Protein AF-A0A1A8Q834-F1 (afdb_monomer)

Foldseek 3Di:
DPDDPDDDQPDPVSCCVVPVVVVVVVVVVVCCVCPPPLNVLLVQLVVLCDLVDPNNLPCVSNVSVCVVVVHDDDPVVSVVVNVVVVVVVVVVVVVPDDPPPDPDDD

Solvent-accessible surface area (backbone atoms only — not comparable to full-atom values): 6365 Å² total; per-residue (Å²): 131,85,85,79,80,75,76,84,67,86,44,75,67,50,38,40,67,73,45,51,49,55,50,50,53,50,51,51,52,50,48,51,64,69,60,26,72,66,49,49,32,35,50,45,16,56,50,13,71,35,85,86,41,98,46,43,73,31,65,80,39,32,44,48,38,31,62,74,71,70,54,83,90,52,71,68,58,47,52,49,51,52,51,54,52,51,54,50,53,54,54,56,51,62,70,68,57,77,86,80,71,79,89,72,87,134

Structure (mmCIF, N/CA/C/O backbone):
data_AF-A0A1A8Q834-F1
#
_entry.id   AF-A0A1A8Q834-F1
#
loop_
_atom_site.group_PDB
_atom_site.id
_atom_site.type_symbol
_atom_site.label_atom_id
_atom_site.label_alt_id
_atom_site.label_comp_id
_atom_site.label_asym_id
_atom_site.label_entity_id
_atom_site.label_seq_id
_atom_site.pdbx_PDB_ins_code
_atom_site.Cartn_x
_atom_site.Cartn_y
_atom_site.Cartn_z
_atom_site.occupancy
_atom_site.B_iso_or_equiv
_atom_site.auth_seq_id
_atom_site.auth_comp_id
_atom_site.auth_asym_id
_atom_site.auth_atom_id
_atom_site.pdbx_PDB_model_num
ATOM 1 N N . SER A 1 1 ? 40.996 -13.511 -14.322 1.00 43.81 1 SER A N 1
ATOM 2 C CA . SER A 1 1 ? 39.605 -13.173 -14.677 1.00 43.81 1 SER A CA 1
ATOM 3 C C . SER A 1 1 ? 39.499 -11.686 -14.949 1.00 43.81 1 SER A C 1
ATOM 5 O O . SER A 1 1 ? 39.714 -10.905 -14.033 1.00 43.81 1 SER A O 1
ATOM 7 N N . ALA A 1 2 ? 39.252 -11.283 -16.196 1.00 50.84 2 ALA A N 1
ATOM 8 C CA . ALA A 1 2 ? 39.108 -9.876 -16.577 1.00 50.84 2 ALA A CA 1
ATOM 9 C C . ALA A 1 2 ? 37.677 -9.397 -16.274 1.00 50.84 2 ALA A C 1
ATOM 11 O O . ALA A 1 2 ? 36.840 -9.280 -17.162 1.00 50.84 2 ALA A O 1
ATOM 12 N N . CYS A 1 3 ? 37.372 -9.194 -14.994 1.00 55.03 3 CYS A N 1
ATOM 13 C CA . CYS A 1 3 ? 36.124 -8.565 -14.577 1.00 55.03 3 CYS A CA 1
ATOM 14 C C . CYS A 1 3 ? 36.270 -7.048 -14.776 1.00 55.03 3 CYS A C 1
ATOM 16 O O . CYS A 1 3 ? 37.012 -6.416 -14.029 1.00 55.03 3 CYS A O 1
ATOM 18 N N . GLY A 1 4 ? 35.612 -6.481 -15.793 1.00 61.41 4 GLY A N 1
ATOM 19 C CA . GLY A 1 4 ? 35.540 -5.025 -16.001 1.00 61.41 4 GLY A CA 1
ATOM 20 C C . GLY A 1 4 ? 36.160 -4.469 -17.288 1.00 61.41 4 GLY A C 1
ATOM 21 O O . GLY A 1 4 ? 36.231 -3.252 -17.422 1.00 61.41 4 GLY A O 1
ATOM 22 N N . ALA A 1 5 ? 36.591 -5.300 -18.244 1.00 63.59 5 ALA A N 1
ATOM 23 C CA . ALA A 1 5 ? 36.951 -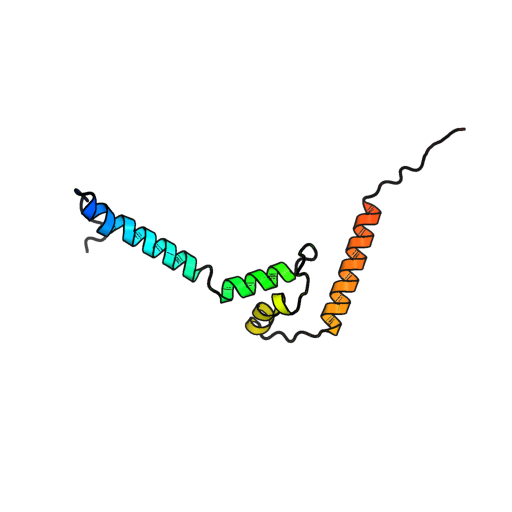4.798 -19.572 1.00 63.59 5 ALA A CA 1
ATOM 24 C C . ALA A 1 5 ? 35.673 -4.363 -20.313 1.00 63.59 5 ALA A C 1
ATOM 26 O O . ALA A 1 5 ? 34.886 -5.206 -20.739 1.00 63.59 5 ALA A O 1
ATOM 27 N N . THR A 1 6 ? 35.439 -3.056 -20.433 1.00 62.53 6 THR A N 1
ATOM 28 C CA . THR A 1 6 ? 34.339 -2.515 -21.235 1.00 62.53 6 THR A CA 1
ATOM 29 C C . THR A 1 6 ? 34.729 -2.544 -22.709 1.00 62.53 6 THR A C 1
ATOM 31 O O . THR A 1 6 ? 35.712 -1.932 -23.126 1.00 62.53 6 THR A O 1
ATOM 34 N N . SER A 1 7 ? 33.965 -3.276 -23.519 1.00 68.44 7 SER A N 1
ATOM 35 C CA . SER A 1 7 ? 34.019 -3.150 -24.973 1.00 68.44 7 SER A CA 1
ATOM 36 C C . SER A 1 7 ? 33.662 -1.712 -25.350 1.00 68.44 7 SER A C 1
ATOM 38 O O . SER A 1 7 ? 32.658 -1.167 -24.889 1.00 68.44 7 SER A O 1
ATOM 40 N N . ILE A 1 8 ? 34.494 -1.072 -26.174 1.00 77.25 8 ILE A N 1
ATOM 41 C CA . ILE A 1 8 ? 34.165 0.238 -26.738 1.00 77.25 8 ILE A CA 1
ATOM 42 C C . ILE A 1 8 ? 32.950 0.030 -27.649 1.00 77.25 8 ILE A C 1
ATOM 44 O O . ILE A 1 8 ? 33.046 -0.663 -28.658 1.00 77.25 8 ILE A O 1
ATOM 48 N N . LEU A 1 9 ? 31.803 0.595 -27.269 1.00 83.12 9 LEU A N 1
ATOM 49 C CA . LEU A 1 9 ? 30.572 0.540 -28.057 1.00 83.12 9 LEU A CA 1
ATOM 50 C C . LEU A 1 9 ? 30.682 1.598 -29.157 1.00 83.12 9 LEU A C 1
ATOM 52 O O . LEU A 1 9 ? 30.620 2.795 -28.876 1.00 83.12 9 LEU A O 1
ATOM 56 N N . THR A 1 10 ? 30.915 1.166 -30.394 1.00 84.50 10 THR A N 1
ATOM 57 C CA . THR A 1 10 ? 31.255 2.078 -31.503 1.00 84.50 10 THR A CA 1
ATOM 58 C C . THR A 1 10 ? 30.050 2.464 -32.345 1.00 84.50 10 THR A C 1
ATOM 60 O O . THR A 1 10 ? 30.066 3.502 -33.008 1.00 84.50 10 THR A O 1
ATOM 63 N N . THR A 1 11 ? 28.982 1.665 -32.298 1.00 91.88 11 THR A N 1
ATOM 64 C CA . THR A 1 11 ? 27.762 1.928 -33.060 1.00 91.88 11 THR A CA 1
ATOM 65 C C . THR A 1 11 ? 26.556 2.197 -32.154 1.00 91.88 11 THR A C 1
ATOM 67 O O . THR A 1 11 ? 26.451 1.648 -31.052 1.00 91.88 11 THR A O 1
ATOM 70 N N . PRO A 1 12 ? 25.567 2.982 -32.623 1.00 91.44 12 PRO A N 1
ATOM 71 C CA . PRO A 1 12 ? 24.312 3.169 -31.896 1.00 91.44 12 PRO A CA 1
ATOM 72 C C . PRO A 1 12 ? 23.552 1.860 -31.626 1.00 91.44 12 PRO A C 1
ATOM 74 O O . PRO A 1 12 ? 22.852 1.753 -30.621 1.00 91.44 12 PRO A O 1
ATOM 77 N N . ALA A 1 13 ? 23.674 0.863 -32.508 1.00 92.19 13 ALA A N 1
ATOM 78 C CA . ALA A 1 13 ? 23.024 -0.437 -32.346 1.00 92.19 13 ALA A CA 1
ATOM 79 C C . ALA A 1 13 ? 23.664 -1.262 -31.215 1.00 92.19 13 ALA A C 1
ATOM 81 O O . ALA A 1 13 ? 22.952 -1.845 -30.393 1.00 92.19 13 ALA A O 1
ATOM 82 N N . GLU A 1 14 ? 24.997 -1.255 -31.127 1.00 89.94 14 GLU A N 1
ATOM 83 C CA . GLU A 1 14 ? 25.750 -1.866 -30.023 1.00 89.94 14 GLU A CA 1
ATOM 84 C C . GLU A 1 14 ? 25.440 -1.175 -28.696 1.00 89.94 14 GLU A C 1
ATOM 86 O O . GLU A 1 14 ? 25.135 -1.849 -27.718 1.00 89.94 14 GLU A O 1
ATOM 91 N N . PHE A 1 15 ? 25.422 0.162 -28.669 1.00 90.25 15 PHE A N 1
ATOM 92 C CA . PHE A 1 15 ? 25.045 0.916 -27.472 1.00 90.25 15 PHE A CA 1
ATOM 93 C C . PHE A 1 15 ? 23.649 0.536 -26.962 1.00 90.25 15 PHE A C 1
ATOM 95 O O . PHE A 1 15 ? 23.456 0.284 -25.770 1.00 90.25 15 PHE A O 1
ATOM 102 N N . ARG A 1 16 ? 22.669 0.467 -27.872 1.00 93.88 16 ARG A N 1
ATOM 103 C CA . ARG A 1 16 ? 21.287 0.128 -27.522 1.00 93.88 16 ARG A CA 1
ATOM 104 C C . ARG A 1 16 ? 21.164 -1.281 -26.948 1.00 93.88 16 ARG A C 1
ATOM 106 O O . ARG A 1 16 ? 20.567 -1.453 -25.893 1.00 93.88 16 ARG A O 1
ATOM 113 N N . SER A 1 17 ? 21.737 -2.267 -27.632 1.00 92.25 17 SER A N 1
ATOM 114 C CA . SER A 1 17 ? 21.590 -3.686 -27.284 1.00 92.25 17 SER A CA 1
ATOM 115 C C . SER A 1 17 ? 22.460 -4.139 -26.112 1.00 92.25 17 SER A C 1
ATOM 117 O O . SER A 1 17 ? 22.027 -4.998 -25.351 1.00 92.25 17 SER A O 1
ATOM 119 N N . GLN A 1 18 ? 23.661 -3.577 -25.946 1.00 88.75 18 GLN A N 1
ATOM 120 C CA . GLN A 1 18 ? 24.619 -4.036 -24.931 1.00 88.75 18 GLN A CA 1
ATOM 121 C C . GLN A 1 18 ? 24.558 -3.239 -23.627 1.00 88.75 18 GLN A C 1
ATOM 123 O O . GLN A 1 18 ? 24.991 -3.747 -22.595 1.00 88.75 18 GLN A O 1
ATOM 128 N N . LEU A 1 19 ? 24.034 -2.009 -23.653 1.00 89.00 19 LEU A N 1
ATOM 129 C CA . LEU A 1 19 ? 23.966 -1.157 -22.467 1.00 89.00 19 LEU A CA 1
ATOM 130 C C . LEU A 1 19 ? 22.556 -0.633 -22.208 1.00 89.00 19 LEU A C 1
ATOM 132 O O . LEU A 1 19 ? 21.986 -0.920 -21.162 1.00 89.00 19 LEU A O 1
ATOM 136 N N . PHE A 1 20 ? 21.974 0.113 -23.149 1.00 93.50 20 PHE A N 1
ATOM 137 C CA . PHE A 1 20 ? 20.744 0.861 -22.880 1.00 93.50 20 PHE A CA 1
ATOM 138 C C . PHE A 1 20 ? 19.543 -0.037 -22.550 1.00 93.50 20 PHE A C 1
ATOM 140 O O . PHE A 1 20 ? 18.941 0.136 -21.493 1.00 93.50 20 PHE A O 1
ATOM 147 N N . TYR A 1 21 ? 19.207 -1.005 -23.410 1.00 96.00 21 TYR A N 1
ATOM 148 C CA . TYR A 1 21 ? 18.083 -1.912 -23.154 1.00 96.00 21 TYR A CA 1
ATOM 149 C C . TYR A 1 21 ? 18.319 -2.802 -21.928 1.00 96.00 21 TYR A C 1
ATOM 151 O O . TYR A 1 21 ? 17.452 -2.793 -21.062 1.00 96.00 21 TYR A O 1
ATOM 159 N N . PRO A 1 22 ? 19.492 -3.444 -21.739 1.00 95.38 22 PRO A N 1
ATOM 160 C CA . PRO A 1 22 ? 19.767 -4.181 -20.504 1.00 95.38 22 PRO A CA 1
ATOM 161 C C . PRO A 1 22 ? 19.639 -3.332 -19.230 1.00 95.38 22 PRO A C 1
ATOM 163 O O . PRO A 1 22 ? 19.162 -3.817 -18.203 1.00 95.38 22 PRO A O 1
ATOM 166 N N . CYS A 1 23 ? 20.046 -2.058 -19.275 1.00 95.25 23 CYS A N 1
ATOM 167 C CA . CYS A 1 23 ? 19.850 -1.137 -18.158 1.00 95.25 23 CYS A CA 1
ATOM 168 C C . CYS A 1 23 ? 18.365 -0.860 -17.900 1.00 95.25 23 CYS A C 1
ATOM 170 O O . CYS A 1 23 ? 17.945 -0.912 -16.745 1.00 95.25 23 CYS A O 1
ATOM 172 N N . LEU A 1 24 ? 17.575 -0.594 -18.944 1.00 97.06 24 LEU A N 1
ATOM 173 C CA . LEU A 1 24 ? 16.132 -0.386 -18.808 1.00 97.06 24 LEU A CA 1
ATOM 174 C C . LEU A 1 24 ? 15.419 -1.635 -18.291 1.00 97.06 24 LEU A C 1
ATOM 176 O O . LEU A 1 24 ? 14.628 -1.524 -17.359 1.00 97.06 24 LEU A O 1
ATOM 180 N N . ASP A 1 25 ? 15.740 -2.810 -18.827 1.00 96.69 25 ASP A N 1
ATOM 181 C CA . ASP A 1 25 ? 15.168 -4.083 -18.387 1.00 96.69 25 ASP A CA 1
ATOM 182 C C . ASP A 1 25 ? 15.449 -4.312 -16.901 1.00 96.69 25 ASP A C 1
ATOM 184 O O . ASP A 1 25 ? 14.545 -4.641 -16.133 1.00 96.69 25 ASP A O 1
ATOM 188 N N . ARG A 1 26 ? 16.686 -4.042 -16.461 1.00 95.88 26 ARG A N 1
ATOM 189 C CA . ARG A 1 26 ? 17.056 -4.142 -15.046 1.00 95.88 26 ARG A CA 1
ATOM 190 C C . ARG A 1 26 ? 16.316 -3.125 -14.179 1.00 95.88 26 ARG A C 1
ATOM 192 O O . ARG A 1 26 ? 15.891 -3.469 -13.081 1.00 95.88 26 ARG A O 1
ATOM 199 N N . MET A 1 27 ? 16.150 -1.887 -14.649 1.00 96.38 27 MET A N 1
ATOM 200 C CA . MET A 1 27 ? 15.367 -0.873 -13.935 1.00 96.38 27 MET A CA 1
ATOM 201 C C . MET A 1 27 ? 13.905 -1.302 -13.789 1.00 96.38 27 MET A C 1
ATOM 203 O O . MET A 1 27 ? 13.356 -1.206 -12.694 1.00 96.38 27 MET A O 1
ATOM 207 N N . ILE A 1 28 ? 13.291 -1.807 -14.860 1.00 93.88 28 ILE A N 1
ATOM 208 C CA . ILE A 1 28 ? 11.910 -2.300 -14.846 1.00 93.88 28 ILE A CA 1
ATOM 209 C C . ILE A 1 28 ? 11.788 -3.481 -13.883 1.00 93.88 28 ILE A C 1
ATOM 211 O O . ILE A 1 28 ? 10.906 -3.475 -13.031 1.00 93.88 28 ILE A O 1
ATOM 215 N N . GLN A 1 29 ? 12.706 -4.447 -13.949 1.00 93.19 29 GLN A N 1
ATOM 216 C CA . GLN A 1 29 ? 12.697 -5.615 -13.071 1.00 93.19 29 GLN A CA 1
ATOM 217 C C . GLN A 1 29 ? 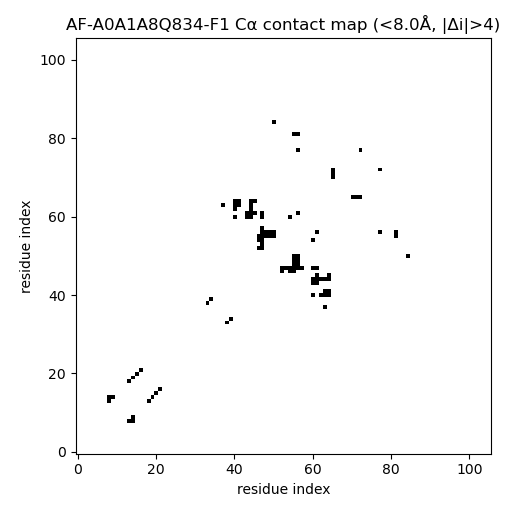12.800 -5.229 -11.588 1.00 93.19 29 GLN A C 1
ATOM 219 O O . GLN A 1 29 ? 12.061 -5.758 -10.760 1.00 93.19 29 GLN A O 1
ATOM 224 N N . GLU A 1 30 ? 13.678 -4.285 -11.245 1.00 91.81 30 GLU A N 1
ATOM 225 C CA . GLU A 1 30 ? 13.798 -3.766 -9.878 1.00 91.81 30 GLU A CA 1
ATOM 226 C C . GLU A 1 30 ? 12.532 -3.032 -9.422 1.00 91.81 30 GLU A C 1
ATOM 228 O O . GLU A 1 30 ? 12.119 -3.192 -8.273 1.00 91.81 30 GLU A O 1
ATOM 233 N N . LEU A 1 31 ? 11.897 -2.252 -10.304 1.00 89.94 31 LEU A N 1
ATOM 234 C CA . LEU A 1 31 ? 10.626 -1.589 -10.003 1.00 89.94 31 LEU A CA 1
ATOM 235 C C . LEU A 1 31 ? 9.519 -2.615 -9.753 1.00 89.94 31 LEU A C 1
ATOM 237 O O . LEU A 1 31 ? 8.854 -2.536 -8.726 1.00 89.94 31 LEU A O 1
ATOM 241 N N . THR A 1 32 ? 9.368 -3.611 -10.624 1.00 87.69 32 THR A N 1
ATOM 242 C CA . THR A 1 32 ? 8.387 -4.690 -10.450 1.00 87.69 32 THR A CA 1
ATOM 243 C C . THR A 1 32 ? 8.638 -5.487 -9.170 1.00 87.69 32 THR A C 1
ATOM 245 O O . THR A 1 32 ? 7.697 -5.850 -8.473 1.00 87.69 32 THR A O 1
ATOM 248 N N . HIS A 1 33 ? 9.900 -5.736 -8.818 1.00 84.19 33 HIS A N 1
ATOM 249 C CA . HIS A 1 33 ? 10.235 -6.461 -7.594 1.00 84.19 33 HIS A CA 1
ATOM 250 C C . HIS A 1 33 ? 9.940 -5.641 -6.324 1.00 84.19 33 HIS A C 1
ATOM 252 O O . HIS A 1 33 ? 9.415 -6.174 -5.347 1.00 84.19 33 HIS A O 1
ATOM 258 N N . ARG A 1 34 ? 10.266 -4.340 -6.318 1.00 81.38 34 ARG A N 1
ATOM 259 C CA . ARG A 1 34 ? 10.065 -3.456 -5.152 1.00 81.38 34 ARG A CA 1
ATOM 260 C C . ARG A 1 34 ? 8.611 -3.042 -4.959 1.00 81.38 34 ARG A C 1
ATOM 262 O O . ARG A 1 34 ? 8.165 -2.936 -3.822 1.00 81.38 34 ARG A O 1
ATOM 269 N N . PHE A 1 35 ? 7.887 -2.834 -6.051 1.00 79.38 35 PHE A N 1
ATOM 270 C CA . PHE A 1 35 ? 6.460 -2.518 -6.069 1.00 79.38 35 PHE A CA 1
ATOM 271 C C . PHE A 1 35 ? 5.660 -3.747 -6.497 1.00 79.38 35 PHE A C 1
ATOM 273 O O . PHE A 1 35 ? 4.861 -3.689 -7.424 1.00 79.38 35 PHE A O 1
ATOM 280 N N . SER A 1 36 ? 5.929 -4.881 -5.849 1.00 84.12 36 SER A N 1
ATOM 281 C CA . SER A 1 36 ? 5.114 -6.081 -6.032 1.00 84.12 36 SER A CA 1
ATOM 282 C C . SER A 1 36 ? 3.673 -5.825 -5.587 1.00 84.12 36 SER A C 1
ATOM 284 O O . SER A 1 36 ? 3.443 -5.000 -4.701 1.00 84.12 36 SER A O 1
ATOM 286 N N . ASP A 1 37 ? 2.725 -6.588 -6.132 1.00 86.06 37 ASP A N 1
ATOM 287 C CA . ASP A 1 37 ? 1.306 -6.516 -5.753 1.00 86.06 37 ASP A CA 1
ATOM 288 C C . ASP A 1 37 ? 1.120 -6.642 -4.227 1.00 86.06 37 ASP A C 1
ATOM 290 O O . ASP A 1 37 ? 0.366 -5.894 -3.610 1.00 86.06 37 ASP A O 1
ATOM 294 N N . LEU A 1 38 ? 1.901 -7.518 -3.580 1.00 88.69 38 LEU A N 1
ATOM 295 C CA . LEU A 1 38 ? 1.925 -7.633 -2.120 1.00 88.69 38 LEU A CA 1
ATOM 296 C C . LEU A 1 38 ? 2.410 -6.338 -1.449 1.00 88.69 38 LEU A C 1
ATOM 298 O O . LEU A 1 38 ? 1.835 -5.900 -0.456 1.00 88.69 38 LEU A O 1
ATOM 302 N N . GLY A 1 39 ? 3.471 -5.721 -1.971 1.00 89.25 39 GLY A N 1
ATOM 303 C CA . GLY A 1 39 ? 3.969 -4.440 -1.473 1.00 89.25 39 GLY A CA 1
ATOM 304 C C . GLY A 1 39 ? 2.922 -3.330 -1.581 1.00 89.25 39 GLY A C 1
ATOM 305 O O . GLY A 1 39 ? 2.758 -2.557 -0.637 1.00 89.25 39 GLY A O 1
ATOM 306 N N . GLU A 1 40 ? 2.177 -3.279 -2.686 1.00 89.12 40 GLU A N 1
ATOM 307 C CA . GLU A 1 40 ? 1.061 -2.346 -2.871 1.00 89.12 40 GLU A CA 1
ATOM 308 C C . GLU A 1 40 ? -0.039 -2.565 -1.824 1.00 89.12 40 GLU A C 1
ATOM 310 O O . GLU A 1 40 ? -0.442 -1.617 -1.140 1.00 89.12 40 GLU A O 1
ATOM 315 N N . GLU A 1 41 ? -0.475 -3.811 -1.635 1.00 91.31 41 GLU A N 1
ATOM 316 C CA . GLU A 1 41 ? -1.485 -4.170 -0.637 1.00 91.31 41 GLU A CA 1
ATOM 317 C C . GLU A 1 41 ? -1.057 -3.789 0.791 1.00 91.31 41 GLU A C 1
ATOM 319 O O . GLU A 1 41 ? -1.848 -3.226 1.557 1.00 91.31 41 GLU A O 1
ATOM 324 N N . LEU A 1 42 ? 0.206 -4.045 1.147 1.00 93.94 42 LEU A N 1
ATOM 325 C CA . LEU A 1 42 ? 0.762 -3.679 2.451 1.00 93.94 42 LEU A CA 1
ATOM 326 C C . LEU A 1 42 ? 0.824 -2.160 2.636 1.00 93.94 42 LEU A C 1
ATOM 328 O O . LEU A 1 42 ? 0.402 -1.654 3.678 1.00 93.94 42 LEU A O 1
ATOM 332 N N . MET A 1 43 ? 1.314 -1.420 1.638 1.00 93.50 43 MET A N 1
ATOM 333 C CA . MET A 1 43 ? 1.374 0.044 1.692 1.00 93.50 43 MET A CA 1
ATOM 334 C C . MET A 1 43 ? -0.021 0.660 1.812 1.00 93.50 43 MET A C 1
ATOM 336 O O . MET A 1 43 ? -0.209 1.574 2.615 1.00 93.50 43 MET A O 1
ATOM 340 N N . SER A 1 44 ? -1.002 0.142 1.069 1.00 93.88 44 SER A N 1
ATOM 341 C CA . SER A 1 44 ? -2.403 0.564 1.163 1.00 93.88 44 SER A CA 1
ATOM 342 C C . SER A 1 44 ? -2.953 0.367 2.580 1.00 93.88 44 SER A C 1
ATOM 344 O O . SER A 1 44 ? -3.519 1.297 3.163 1.00 93.88 44 SER A O 1
ATOM 346 N N . GLY A 1 45 ? -2.688 -0.792 3.192 1.00 95.75 45 GLY A N 1
ATOM 347 C CA . GLY A 1 45 ? -3.061 -1.059 4.581 1.00 95.75 45 GLY A CA 1
ATOM 348 C C . GLY A 1 45 ? -2.376 -0.128 5.584 1.00 95.75 45 GLY A C 1
ATOM 349 O O . GLY A 1 45 ? -3.034 0.388 6.485 1.00 95.75 45 GLY A O 1
ATOM 350 N N . ILE A 1 46 ? -1.081 0.160 5.409 1.00 95.50 46 ILE A N 1
ATOM 351 C CA . ILE A 1 46 ? -0.344 1.112 6.260 1.00 95.50 46 ILE A CA 1
ATOM 352 C C . ILE A 1 46 ? -0.946 2.520 6.152 1.00 95.50 46 ILE A C 1
ATOM 354 O O . ILE A 1 46 ? -1.152 3.184 7.169 1.00 95.50 46 ILE A O 1
ATOM 358 N N . GLN A 1 47 ? -1.276 2.974 4.940 1.00 96.25 47 GLN A N 1
ATOM 359 C CA . GLN A 1 47 ? -1.934 4.267 4.728 1.00 96.25 47 GLN A CA 1
ATOM 360 C C . GLN A 1 47 ? -3.339 4.306 5.347 1.00 96.25 47 GLN A C 1
ATOM 362 O O . GLN A 1 47 ? -3.753 5.337 5.882 1.00 96.25 47 GLN A O 1
ATOM 367 N N . ALA A 1 48 ? -4.059 3.185 5.351 1.00 96.56 48 ALA A N 1
ATOM 368 C CA . ALA A 1 48 ? -5.353 3.073 6.018 1.00 96.56 48 ALA A CA 1
ATOM 369 C C . ALA A 1 48 ? -5.258 3.175 7.552 1.00 96.56 48 ALA A C 1
ATOM 371 O O . ALA A 1 48 ? -6.264 3.438 8.204 1.00 96.56 48 ALA A O 1
ATOM 372 N N . CYS A 1 49 ? -4.079 3.033 8.159 1.00 95.31 49 CYS A N 1
ATOM 373 C CA . CYS A 1 49 ? -3.891 3.293 9.591 1.00 95.31 49 CYS A CA 1
ATOM 374 C C . CYS A 1 49 ? -3.738 4.790 9.921 1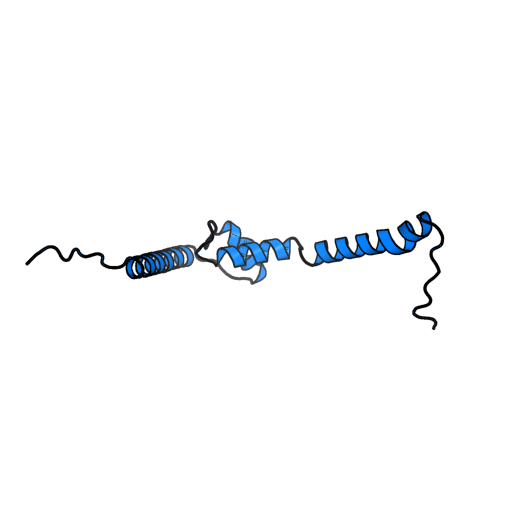.00 95.31 49 CYS A C 1
ATOM 376 O O . CYS A 1 49 ? -3.747 5.160 11.095 1.00 95.31 49 CYS A O 1
ATOM 378 N N . ASN A 1 50 ? -3.608 5.662 8.917 1.00 95.31 50 ASN A N 1
ATOM 379 C CA . ASN A 1 50 ? -3.505 7.103 9.120 1.00 95.31 50 ASN A CA 1
ATOM 380 C C . ASN A 1 50 ? -4.904 7.755 9.183 1.00 95.31 50 ASN A C 1
ATOM 382 O O . ASN A 1 50 ? -5.653 7.673 8.212 1.00 95.31 50 ASN A O 1
ATOM 386 N N . PRO A 1 51 ? -5.260 8.463 10.270 1.00 94.38 51 PRO A N 1
ATOM 387 C CA . PRO A 1 51 ? -6.583 9.067 10.435 1.00 94.38 51 PRO A CA 1
ATOM 388 C C . PRO A 1 51 ? -6.916 10.228 9.498 1.00 94.38 51 PRO A C 1
ATOM 390 O O . PRO A 1 51 ? -8.067 10.662 9.469 1.00 94.38 51 PRO A O 1
ATOM 393 N N . THR A 1 52 ? -5.950 10.742 8.735 1.00 91.44 52 THR A N 1
ATOM 394 C CA . THR A 1 52 ? -6.213 11.779 7.726 1.00 91.44 52 THR A CA 1
ATOM 395 C C . THR A 1 52 ? -6.604 11.214 6.362 1.00 91.44 52 THR A C 1
ATOM 397 O O . THR A 1 52 ? -7.033 11.977 5.495 1.00 91.44 52 THR A O 1
ATOM 400 N N . THR A 1 53 ? -6.478 9.902 6.146 1.00 94.81 53 THR A N 1
ATOM 401 C CA . THR A 1 53 ? -6.822 9.280 4.863 1.00 94.81 53 THR A CA 1
ATOM 402 C C . THR A 1 53 ? -8.319 9.002 4.769 1.00 94.81 53 THR A C 1
ATOM 404 O O . THR A 1 53 ? -8.996 8.707 5.755 1.00 94.81 53 THR A O 1
ATOM 407 N N . SER A 1 54 ? -8.865 9.063 3.552 1.00 93.88 54 SER A N 1
ATOM 408 C CA . SER A 1 54 ? -10.271 8.719 3.291 1.00 93.88 54 SER A CA 1
ATOM 409 C C . SER A 1 54 ? -10.576 7.239 3.548 1.00 93.88 54 SER A C 1
ATOM 411 O O . SER A 1 54 ? -11.728 6.870 3.765 1.00 93.88 54 SER A O 1
ATOM 413 N N . THR A 1 55 ? -9.544 6.394 3.547 1.00 95.25 55 THR A N 1
ATOM 414 C CA . THR A 1 55 ? -9.615 4.951 3.783 1.00 95.25 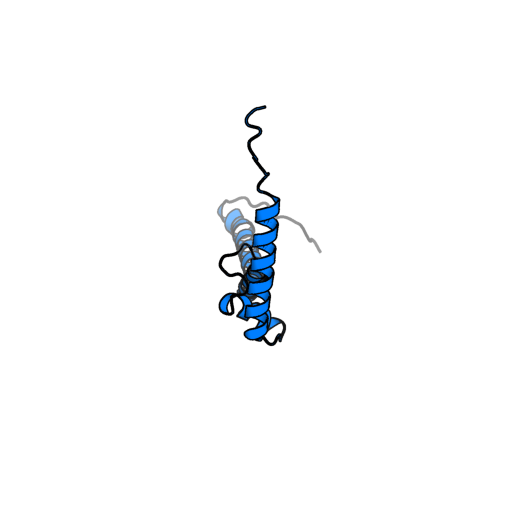55 THR A CA 1
ATOM 415 C C . THR A 1 55 ? -9.317 4.563 5.231 1.00 95.25 55 THR A C 1
ATOM 417 O O . THR A 1 55 ? -9.146 3.372 5.499 1.00 95.25 55 THR A O 1
ATOM 420 N N . PHE A 1 56 ? -9.280 5.520 6.169 1.00 96.56 56 PHE A N 1
ATOM 421 C CA . PHE A 1 56 ? -8.925 5.259 7.563 1.00 96.56 56 PHE A CA 1
ATOM 422 C C . PHE A 1 56 ? -9.711 4.085 8.166 1.00 96.56 56 PHE A C 1
ATOM 424 O O . PHE A 1 56 ? -10.947 4.093 8.225 1.00 96.56 56 PHE A O 1
ATOM 431 N N . LEU A 1 57 ? -8.976 3.064 8.614 1.00 95.75 57 LEU A N 1
ATOM 432 C CA . LEU A 1 57 ? -9.476 1.811 9.176 1.00 95.75 57 LEU A CA 1
ATOM 433 C C . LEU A 1 57 ? -10.589 1.164 8.322 1.00 95.75 57 LEU A C 1
ATOM 435 O O . LEU A 1 57 ? -11.567 0.619 8.841 1.00 95.75 57 LEU A O 1
ATOM 439 N N . SER A 1 58 ? -10.496 1.280 6.996 1.00 94.38 58 SER A N 1
ATOM 440 C CA . SER A 1 58 ? -11.354 0.565 6.048 1.00 94.38 58 SER A CA 1
ATOM 441 C C . SER A 1 58 ? -10.935 -0.899 5.968 1.00 94.38 58 SER A C 1
ATOM 443 O O . SER A 1 58 ? -9.769 -1.201 5.727 1.00 94.38 58 SER A O 1
ATOM 445 N N . GLU A 1 59 ? -11.891 -1.812 6.112 1.00 92.94 59 GLU A N 1
ATOM 446 C CA . GLU A 1 59 ? -11.637 -3.253 6.034 1.00 92.94 59 GLU A CA 1
ATOM 447 C C . GLU A 1 59 ? -11.030 -3.660 4.687 1.00 92.94 59 GLU A C 1
ATOM 449 O O . GLU A 1 59 ? -10.085 -4.444 4.643 1.00 92.94 59 GLU A O 1
ATOM 454 N N . LEU A 1 60 ? -11.513 -3.064 3.592 1.00 93.12 60 LEU A N 1
ATOM 455 C CA . LEU A 1 60 ? -11.003 -3.346 2.252 1.00 93.12 60 LEU A CA 1
ATOM 456 C C . LEU A 1 60 ? -9.525 -2.960 2.124 1.00 93.12 60 LEU A C 1
ATOM 458 O O . LEU A 1 60 ? -8.748 -3.720 1.556 1.00 93.12 60 LEU A O 1
ATOM 462 N N . ALA A 1 61 ? -9.135 -1.815 2.687 1.00 94.50 61 ALA A N 1
ATOM 463 C CA . ALA A 1 61 ? -7.757 -1.339 2.627 1.00 94.50 61 ALA A CA 1
ATOM 464 C C . ALA A 1 61 ? -6.830 -2.103 3.590 1.00 94.50 61 ALA A C 1
ATOM 466 O O . ALA A 1 61 ? -5.666 -2.323 3.279 1.00 94.50 61 ALA A O 1
ATOM 467 N N . LEU A 1 62 ? -7.343 -2.558 4.739 1.00 95.94 62 LEU A N 1
ATOM 468 C CA . LEU A 1 62 ? -6.572 -3.334 5.717 1.00 95.94 62 LEU A CA 1
ATOM 469 C C . LEU A 1 62 ? -6.400 -4.810 5.336 1.00 95.94 62 LEU A C 1
ATOM 471 O O . LEU A 1 62 ? -5.502 -5.465 5.861 1.00 95.94 62 LEU A O 1
ATOM 475 N N . LYS A 1 63 ? -7.239 -5.345 4.441 1.00 94.19 63 LYS A N 1
ATOM 476 C CA . LYS A 1 63 ? -7.304 -6.778 4.113 1.00 94.19 63 LYS A CA 1
ATOM 477 C C . LYS A 1 63 ? -5.939 -7.403 3.807 1.00 94.19 63 LYS A C 1
ATOM 479 O O . LYS A 1 63 ? -5.610 -8.433 4.390 1.00 94.19 63 LYS A O 1
ATOM 484 N N . GLY A 1 64 ? -5.151 -6.791 2.921 1.00 93.31 64 GLY A N 1
ATOM 485 C CA . GLY A 1 64 ? -3.833 -7.311 2.539 1.00 93.31 64 GLY A CA 1
ATOM 486 C C . GLY A 1 64 ? -2.860 -7.362 3.719 1.00 93.31 64 GLY A C 1
ATOM 487 O O . GLY A 1 64 ? -2.254 -8.397 3.991 1.00 93.31 64 GLY A O 1
ATOM 488 N N . LEU A 1 65 ? -2.805 -6.280 4.500 1.00 94.62 65 LEU A N 1
ATOM 489 C CA . LEU A 1 65 ? -1.986 -6.169 5.711 1.00 94.62 65 LEU A CA 1
ATOM 490 C C . LEU A 1 65 ? -2.353 -7.222 6.765 1.00 94.62 65 LEU A C 1
ATOM 492 O O . LEU A 1 65 ? -1.487 -7.888 7.329 1.00 94.62 65 LEU A O 1
ATOM 496 N N . VAL A 1 66 ? -3.647 -7.388 7.011 1.00 95.56 66 VAL A N 1
ATOM 497 C CA . VAL A 1 66 ? -4.185 -8.294 8.030 1.00 95.56 66 VAL A CA 1
ATOM 498 C C . VAL A 1 66 ? -3.937 -9.749 7.652 1.00 95.56 66 VAL A C 1
ATOM 500 O O . VAL A 1 66 ? -3.460 -10.521 8.484 1.00 95.56 66 VAL A O 1
ATOM 503 N N . ASN A 1 67 ? -4.174 -10.104 6.388 1.00 94.88 67 ASN A N 1
ATOM 504 C CA . ASN A 1 67 ? -3.899 -11.442 5.876 1.00 94.88 67 ASN A CA 1
ATOM 505 C C . ASN A 1 67 ? -2.404 -11.773 5.925 1.00 94.88 67 ASN A C 1
ATOM 507 O O . ASN A 1 67 ? -2.041 -12.871 6.34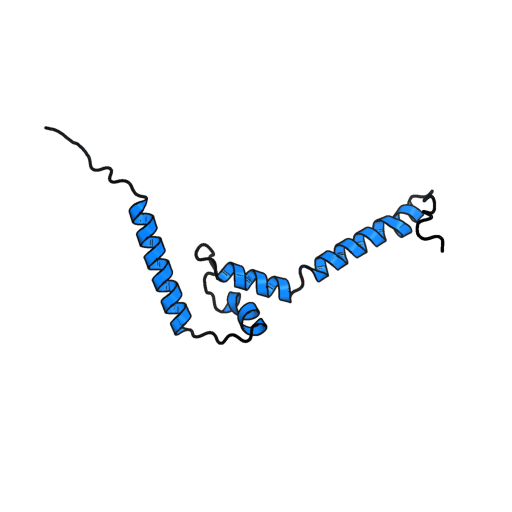0 1.00 94.88 67 ASN A O 1
ATOM 511 N N . HIS A 1 68 ? -1.542 -10.828 5.538 1.00 95.25 68 HIS A N 1
ATOM 512 C CA . HIS A 1 68 ? -0.097 -11.044 5.502 1.00 95.25 68 HIS A CA 1
ATOM 513 C C . HIS A 1 68 ? 0.494 -11.332 6.889 1.00 95.25 68 HIS A C 1
ATOM 515 O O . HIS A 1 68 ? 1.338 -12.215 7.027 1.00 95.25 68 HIS A O 1
ATOM 521 N N . TYR A 1 69 ? 0.024 -10.628 7.924 1.00 95.25 69 TYR A N 1
ATOM 522 C CA . TYR A 1 69 ? 0.505 -10.802 9.299 1.00 95.25 69 TYR A CA 1
ATOM 523 C C . TYR A 1 69 ? -0.335 -11.772 10.145 1.00 95.25 69 TYR A C 1
ATOM 525 O O . TYR A 1 69 ? -0.051 -11.946 11.330 1.00 95.25 69 TYR A O 1
ATOM 533 N N . GLY A 1 70 ? -1.364 -12.408 9.573 1.00 95.19 70 GLY A N 1
ATOM 534 C CA . GLY A 1 70 ? -2.236 -13.336 10.303 1.00 95.19 70 GLY A CA 1
ATOM 535 C C . GLY A 1 70 ? -3.032 -12.670 11.431 1.00 95.19 70 GLY A C 1
ATOM 536 O O . GLY A 1 70 ? -3.325 -13.298 12.448 1.00 95.19 70 GLY A O 1
ATOM 537 N N . ILE A 1 71 ? -3.356 -11.388 11.274 1.00 94.50 71 ILE A N 1
ATOM 538 C CA . ILE A 1 71 ? -4.133 -10.625 12.251 1.00 94.50 71 ILE A CA 1
ATOM 539 C C . ILE A 1 71 ? -5.610 -10.998 12.086 1.00 94.50 71 ILE A C 1
ATOM 541 O O . ILE A 1 71 ? -6.099 -11.199 10.977 1.00 94.50 71 ILE A O 1
ATOM 545 N N . LYS A 1 72 ? -6.355 -11.074 13.189 1.00 94.06 72 LYS A N 1
ATOM 546 C CA . LYS A 1 72 ? -7.812 -11.200 13.140 1.00 94.06 72 LYS A CA 1
ATOM 547 C C . LYS A 1 72 ? -8.439 -9.828 13.352 1.00 94.06 72 LYS A C 1
ATOM 549 O O . LYS A 1 72 ? -8.336 -9.276 14.440 1.00 94.06 72 LYS A O 1
ATOM 554 N N . LEU A 1 73 ? -9.095 -9.297 12.322 1.00 91.00 73 LEU A N 1
ATOM 555 C CA . LEU A 1 73 ? -9.861 -8.058 12.433 1.00 91.00 73 LEU A CA 1
ATOM 556 C C . LEU A 1 73 ? -11.186 -8.292 13.161 1.00 91.00 73 LEU A C 1
ATOM 558 O O . LEU A 1 73 ? -11.962 -9.166 12.772 1.00 91.00 73 LEU A O 1
ATOM 562 N N . MET A 1 74 ? -11.455 -7.469 14.173 1.00 93.44 74 MET A N 1
ATOM 563 C CA . MET A 1 74 ? -12.754 -7.383 14.838 1.00 93.44 74 MET A CA 1
ATOM 564 C C . MET A 1 74 ? -13.428 -6.071 14.444 1.00 93.44 74 MET A C 1
ATOM 566 O O . MET A 1 74 ? -12.843 -4.992 14.568 1.00 93.44 74 MET A O 1
ATOM 570 N N . GLN A 1 75 ? -14.668 -6.150 13.973 1.00 92.12 75 GLN A N 1
ATOM 571 C CA . GLN A 1 75 ? -15.401 -4.971 13.507 1.00 92.12 75 GLN A CA 1
ATOM 572 C C . GLN A 1 75 ? -15.682 -3.998 14.652 1.00 92.12 75 GLN A C 1
ATOM 574 O O . GLN A 1 75 ? -15.608 -2.781 14.484 1.00 92.12 75 GLN A O 1
ATOM 579 N N . GLU A 1 76 ? -15.941 -4.533 15.839 1.00 94.62 76 GLU A N 1
ATOM 580 C CA . GLU A 1 76 ? -16.187 -3.768 17.053 1.00 94.62 76 GLU A CA 1
ATOM 581 C C . GLU A 1 76 ? -14.957 -2.930 17.430 1.00 94.62 76 GLU A C 1
ATOM 583 O O . GLU A 1 76 ? -15.088 -1.743 17.730 1.00 94.62 76 GLU A O 1
ATOM 588 N N . GLU A 1 77 ? -13.755 -3.509 17.336 1.00 93.94 77 GLU A N 1
ATOM 589 C CA . GLU A 1 77 ? -12.495 -2.803 17.602 1.00 93.94 77 GLU A CA 1
ATOM 590 C C . GLU A 1 77 ? -12.270 -1.667 16.601 1.00 93.94 77 GLU A C 1
ATOM 592 O O . GLU A 1 77 ? -11.913 -0.556 17.000 1.00 93.94 77 GLU A O 1
ATOM 597 N N . LEU A 1 78 ? -12.548 -1.901 15.312 1.00 94.19 78 LEU A N 1
ATOM 598 C CA . LEU A 1 78 ? -12.444 -0.864 14.282 1.00 94.19 78 LEU A CA 1
ATOM 599 C C . LEU A 1 78 ? -13.414 0.296 14.531 1.00 94.19 78 LEU A C 1
ATOM 601 O O . LEU A 1 78 ? -13.031 1.460 14.385 1.00 94.19 78 LEU A O 1
ATOM 605 N N . LEU A 1 79 ? -14.661 0.005 14.909 1.00 94.69 79 LEU A N 1
ATOM 606 C CA . LEU A 1 79 ? -15.666 1.030 15.203 1.00 94.69 79 LEU A CA 1
ATOM 607 C C . LEU A 1 79 ? -15.265 1.881 16.410 1.00 94.69 79 LEU A C 1
ATOM 609 O O . LEU A 1 79 ? -15.338 3.113 16.346 1.00 94.69 79 LEU A O 1
ATOM 613 N N . VAL A 1 80 ? -14.802 1.239 17.485 1.00 96.38 80 VAL A N 1
ATOM 614 C CA . VAL A 1 80 ? -14.324 1.933 18.687 1.00 96.38 80 VAL A CA 1
ATOM 615 C C . VAL A 1 80 ? -13.099 2.784 18.359 1.00 96.38 80 VAL A C 1
ATOM 617 O O . VAL A 1 80 ? -13.088 3.971 18.686 1.00 96.38 80 VAL A O 1
ATOM 620 N N . ALA A 1 81 ? -12.108 2.234 17.652 1.00 95.31 81 ALA A N 1
ATOM 621 C CA . ALA A 1 81 ? -10.908 2.967 17.255 1.00 95.31 81 ALA A CA 1
ATOM 622 C C . ALA A 1 81 ? -11.248 4.201 16.403 1.00 95.31 81 ALA A C 1
ATOM 624 O O . ALA A 1 81 ? -10.788 5.307 16.702 1.00 95.31 81 ALA A O 1
ATOM 625 N N . LYS A 1 82 ? -12.128 4.053 15.401 1.00 95.19 82 LYS A N 1
ATOM 626 C CA . LYS A 1 82 ? -12.624 5.181 14.593 1.00 95.19 82 LYS A CA 1
ATOM 627 C C . LYS A 1 82 ? -13.291 6.250 15.451 1.00 95.19 82 LYS A C 1
ATOM 629 O O . LYS A 1 82 ? -13.024 7.437 15.265 1.00 95.19 82 LYS A O 1
ATOM 634 N N . HIS A 1 83 ? -14.146 5.846 16.388 1.00 95.44 83 HIS A N 1
ATOM 635 C CA . HIS A 1 83 ? -14.845 6.780 17.264 1.00 95.44 83 HIS A CA 1
ATOM 636 C C . HIS A 1 83 ? -13.883 7.545 18.183 1.00 95.44 83 HIS A C 1
ATOM 638 O O . HIS A 1 83 ? -13.968 8.770 18.277 1.00 95.44 83 HIS A O 1
ATOM 644 N N . VAL A 1 84 ? -12.951 6.838 18.827 1.00 96.25 84 VAL A N 1
ATOM 645 C CA . VAL A 1 84 ? -11.953 7.426 19.734 1.00 96.25 84 VAL A CA 1
ATOM 646 C C . VAL A 1 84 ? -11.084 8.439 18.996 1.00 96.25 84 VAL A C 1
ATOM 648 O O . VAL A 1 84 ? -10.919 9.566 19.466 1.00 96.25 84 VAL A O 1
ATOM 651 N N . VAL A 1 85 ? -10.581 8.081 17.813 1.00 95.69 85 VAL A N 1
ATOM 652 C CA . VAL A 1 85 ? -9.735 8.983 17.025 1.00 95.69 85 VAL A CA 1
ATOM 653 C C . VAL A 1 85 ? -10.525 10.183 16.511 1.00 95.69 85 VAL A C 1
ATOM 655 O O . VAL A 1 85 ? -10.032 11.306 16.584 1.00 95.69 85 VAL A O 1
ATOM 658 N N . LYS A 1 86 ? -11.779 9.991 16.081 1.00 93.88 86 LYS A N 1
ATOM 659 C CA . LYS A 1 86 ? -12.666 11.103 15.714 1.00 93.88 86 LYS A CA 1
ATOM 660 C C . LYS A 1 86 ? -12.834 12.090 16.873 1.00 93.88 86 LYS A C 1
ATOM 662 O O . LYS A 1 86 ? -12.66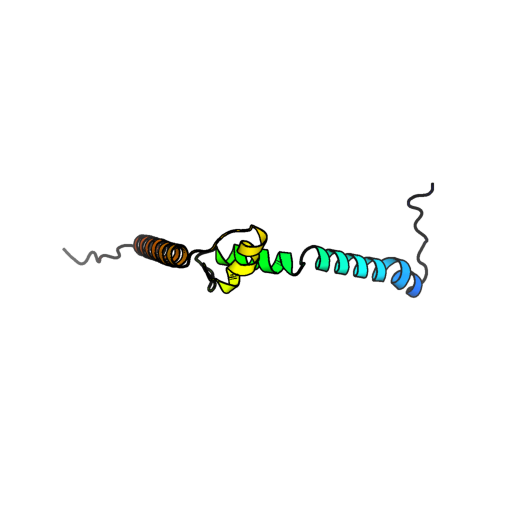5 13.289 16.673 1.00 93.88 86 LYS A O 1
ATOM 667 N N . LYS A 1 87 ? -13.103 11.595 18.085 1.00 95.00 87 LYS A N 1
ATOM 668 C CA . LYS A 1 87 ? -13.238 12.436 19.286 1.00 95.00 87 LYS A CA 1
ATOM 669 C C . LYS A 1 87 ? -11.952 13.174 19.638 1.00 95.00 87 LYS A C 1
ATOM 671 O O . LYS A 1 87 ? -11.998 14.338 20.031 1.00 95.00 87 LYS A O 1
ATOM 676 N N . TRP A 1 88 ? -10.812 12.510 19.487 1.00 94.00 88 TRP A N 1
ATOM 677 C CA . TRP A 1 88 ? -9.510 13.129 19.696 1.00 94.00 88 TRP A CA 1
ATOM 678 C C . TRP A 1 88 ? -9.248 14.257 18.685 1.00 94.00 88 TRP A C 1
ATOM 680 O O . TRP A 1 88 ? -8.882 15.357 19.092 1.00 94.00 88 TRP A O 1
ATOM 690 N N . LEU A 1 89 ? -9.532 14.035 17.397 1.00 90.81 89 LEU A N 1
ATOM 691 C CA . LEU A 1 89 ? -9.385 15.051 16.347 1.00 90.81 89 LEU A CA 1
ATOM 692 C C . LEU A 1 89 ? -10.317 16.256 16.542 1.00 90.81 89 LEU A C 1
ATOM 694 O O . LEU A 1 89 ? -9.893 17.388 16.321 1.00 90.81 89 LEU A O 1
ATOM 698 N N . GLU A 1 90 ? -11.569 16.027 16.952 1.00 91.62 90 GLU A N 1
ATOM 699 C CA . GLU A 1 90 ? -12.519 17.095 17.314 1.00 91.62 90 GLU A CA 1
ATOM 700 C C . GLU A 1 90 ? -11.936 17.969 18.438 1.00 91.62 90 GLU A C 1
ATOM 702 O O . GLU A 1 90 ? -11.834 19.185 18.294 1.00 91.62 90 GLU A O 1
ATOM 707 N N . LYS A 1 91 ? -11.429 17.340 19.505 1.00 91.94 91 LYS A N 1
ATOM 708 C CA . LYS A 1 91 ? -10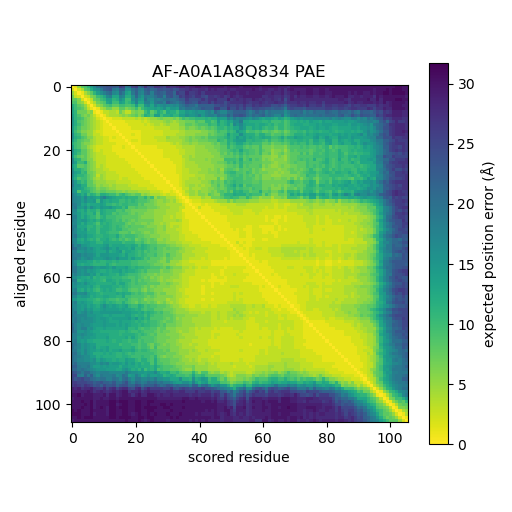.827 18.042 20.647 1.00 91.94 91 LYS A CA 1
ATOM 709 C C . LYS A 1 91 ? -9.570 18.839 20.280 1.00 91.94 91 LYS A C 1
ATOM 711 O O . LYS A 1 91 ? -9.345 19.906 20.843 1.00 91.94 91 LYS A O 1
ATOM 716 N N . GLU A 1 92 ? -8.724 18.327 19.388 1.00 87.50 92 GLU A N 1
ATOM 717 C CA . GLU A 1 92 ? -7.528 19.050 18.930 1.00 87.50 92 GLU A CA 1
ATOM 718 C C . GLU A 1 92 ? -7.880 20.257 18.036 1.00 87.50 92 GLU A C 1
ATOM 720 O O . GLU A 1 92 ? -7.199 21.284 18.094 1.00 87.50 92 GLU A O 1
ATOM 725 N N . ARG A 1 93 ? -8.978 20.193 17.265 1.00 81.75 93 ARG A N 1
ATOM 726 C CA . ARG A 1 93 ? -9.494 21.359 16.521 1.00 81.75 93 ARG A CA 1
ATOM 727 C C . ARG A 1 93 ? -10.026 22.447 17.448 1.00 81.75 93 ARG A C 1
ATOM 729 O O . ARG A 1 93 ? -9.696 23.612 17.253 1.00 81.75 93 ARG A O 1
ATOM 736 N N . ASP A 1 94 ? -10.766 22.077 18.488 1.00 79.06 94 ASP A N 1
ATOM 737 C CA . ASP A 1 94 ? -11.337 23.055 19.425 1.00 79.06 94 ASP A CA 1
ATOM 738 C C . ASP A 1 94 ? -10.251 23.832 20.197 1.00 79.06 94 ASP 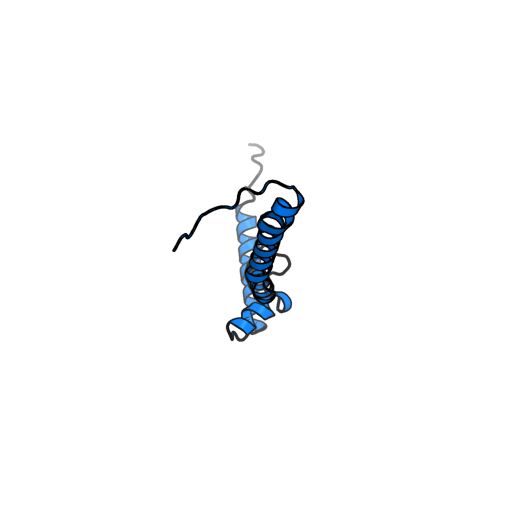A C 1
ATOM 740 O O . ASP A 1 94 ? -10.445 24.991 20.558 1.00 79.06 94 ASP A O 1
ATOM 744 N N . LYS A 1 95 ? -9.068 23.233 20.400 1.00 68.75 95 LYS A N 1
ATOM 745 C CA . LYS A 1 95 ? -7.897 23.904 20.996 1.00 68.75 95 LYS A CA 1
ATOM 746 C C . LYS A 1 95 ? -7.213 24.914 20.069 1.00 68.75 95 LYS A C 1
ATOM 748 O O . LYS A 1 95 ? -6.458 25.750 20.558 1.00 68.75 95 LYS A O 1
ATOM 753 N N . THR A 1 96 ? -7.400 24.802 18.753 1.00 59.62 96 THR A N 1
ATOM 754 C CA . THR A 1 96 ? -6.705 25.630 17.749 1.00 59.62 96 THR A CA 1
ATOM 755 C C . THR A 1 96 ? -7.536 26.814 17.251 1.00 59.62 96 THR A C 1
ATOM 757 O O . THR A 1 96 ? -6.977 27.711 16.625 1.00 59.62 96 THR A O 1
ATOM 760 N N . THR A 1 97 ? -8.827 26.891 17.589 1.00 47.88 97 THR A N 1
ATOM 761 C CA . THR A 1 97 ? -9.614 28.134 17.522 1.00 47.88 97 THR A CA 1
ATOM 762 C C . THR A 1 97 ? -9.283 29.037 18.718 1.00 47.88 97 THR A C 1
ATOM 764 O O . THR A 1 97 ? -9.641 28.688 19.844 1.00 47.88 97 THR A O 1
ATOM 767 N N . PRO A 1 98 ? -8.627 30.199 18.526 1.00 49.84 98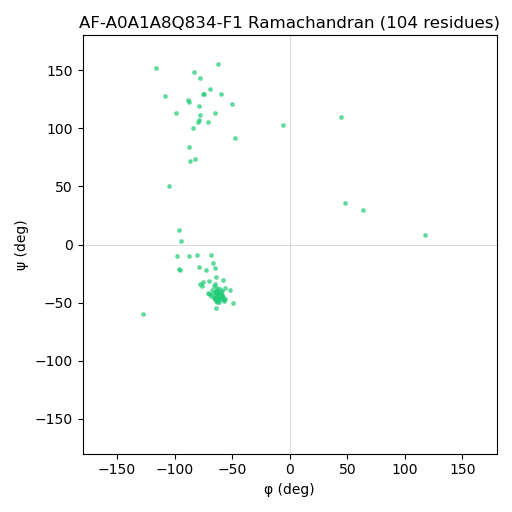 PRO A N 1
ATOM 768 C CA . PRO A 1 98 ? -8.451 31.162 19.599 1.00 49.84 98 PRO A CA 1
ATOM 769 C C . PRO A 1 98 ? -9.805 31.784 19.931 1.00 49.84 98 PRO A C 1
ATOM 771 O O . PRO A 1 98 ? -10.527 32.237 19.040 1.00 49.84 98 PRO A O 1
ATOM 774 N N . THR A 1 99 ? -10.101 31.863 21.224 1.00 48.00 99 THR A N 1
ATOM 775 C CA . THR A 1 99 ? -11.041 32.809 21.822 1.00 48.00 99 THR A CA 1
ATOM 776 C C . THR A 1 99 ? -10.761 34.216 21.285 1.00 48.00 99 THR A C 1
ATOM 778 O O . THR A 1 99 ? -9.951 34.954 21.833 1.00 48.00 99 THR A O 1
ATOM 781 N N . THR A 1 100 ? -11.430 34.601 20.200 1.00 45.91 100 THR A N 1
ATOM 782 C CA . THR A 1 100 ? -11.712 36.004 19.885 1.00 45.91 100 THR A CA 1
ATOM 783 C C . THR A 1 100 ? -13.004 36.341 20.617 1.00 45.91 100 THR A C 1
ATOM 785 O O . THR A 1 100 ? -14.078 36.420 20.033 1.00 45.91 100 THR A O 1
ATOM 788 N N . ALA A 1 101 ? -12.904 36.445 21.943 1.00 47.59 101 ALA A N 1
ATOM 789 C CA . ALA A 1 101 ? -13.893 37.160 22.727 1.00 47.59 101 ALA A CA 1
ATOM 790 C C . ALA A 1 101 ? -13.496 38.634 22.672 1.00 47.59 101 ALA A C 1
ATOM 792 O O . ALA A 1 101 ? -12.537 39.064 23.302 1.00 47.59 101 ALA A O 1
ATOM 793 N N . THR A 1 102 ? -14.195 39.343 21.799 1.00 46.44 102 THR A N 1
ATOM 794 C CA . THR A 1 102 ? -14.641 40.725 21.939 1.00 46.44 102 THR A CA 1
ATOM 795 C C . THR A 1 102 ? -14.353 41.338 23.320 1.00 46.44 102 THR A C 1
ATOM 797 O O . THR A 1 102 ? -15.089 41.094 24.271 1.00 46.44 102 THR A O 1
ATOM 800 N N . GLU A 1 103 ? -13.319 42.173 23.427 1.00 44.50 103 GLU A N 1
ATOM 801 C CA . GLU A 1 103 ? -13.291 43.246 24.426 1.00 44.50 103 GLU A CA 1
ATOM 802 C C . GLU A 1 103 ? -13.974 44.463 23.788 1.00 44.50 103 GLU A C 1
ATOM 804 O O . GLU A 1 103 ? -13.348 45.318 23.164 1.00 44.50 103 GLU A O 1
ATOM 809 N N . GLU A 1 104 ? -15.306 44.482 23.875 1.00 46.66 104 GLU A N 1
ATOM 810 C CA . GLU A 1 104 ? -16.110 45.693 23.733 1.00 46.66 104 GLU A CA 1
ATOM 811 C C . GLU A 1 104 ? -16.249 46.346 25.115 1.00 46.66 104 GLU A C 1
ATOM 813 O O . GLU A 1 104 ? -16.736 45.720 26.051 1.00 46.66 104 GLU A O 1
ATOM 818 N N . ASN A 1 105 ? -15.848 47.619 25.186 1.00 40.94 105 ASN A N 1
ATOM 819 C CA . ASN A 1 105 ? -16.325 48.677 26.085 1.00 40.94 105 ASN A CA 1
ATOM 820 C C . ASN A 1 105 ? -16.523 48.366 27.582 1.00 40.94 105 ASN A C 1
ATOM 822 O O . ASN A 1 105 ? -17.573 47.859 27.983 1.00 40.94 105 ASN A O 1
ATOM 826 N N . GLN A 1 106 ? -15.639 48.936 28.412 1.00 38.25 106 GLN A N 1
ATOM 827 C CA . GLN A 1 106 ? -16.018 49.938 29.426 1.00 38.25 106 GLN A CA 1
ATOM 828 C C . GLN A 1 106 ? -14.816 50.755 29.903 1.00 38.25 106 GLN A C 1
ATOM 830 O O . GLN A 1 106 ? -13.753 50.151 30.159 1.00 38.25 106 GLN A O 1
#

Sequence (106 aa):
SACGATSILTTPAEFRSQLFYPCLDRMIQELTHRFSDLGEELMSGIQACNPTTSTFLSELALKGLVNHYGIKLMQEELLVAKHVVKKWLEKERDKTTPTTATEENQ

pLDDT: mean 85.1, std 16.37, range [38.25, 97.06]

Radius of gyration: 27.15 Å; Cα contacts (8 Å, |Δi|>4): 52; chains: 1; bounding box: 56×63×62 Å

Secondary structure (DSSP, 8-state):
--TT------SHHHHIIIIIHHHHHHHHHHHHHHT-HHHHHHHHHHHHTSTTSTTTT-HHHHHHHHHHHT----HHHHHHHHHHHHHHHHHHHHTTS---------

Mean predicted aligned error: 11.06 Å

Organism: NCBI:txid451742